Protein AF-A0A284VS53-F1 (afdb_monomer_lite)

Secondary structure (DSSP, 8-state):
--TTPPPBTTTBTS---STT--SSS--HHHHHHHHIIIIIHHHHHHHHHTT-THHHHTSSHHHHHHHHHHHHHHHHHHHHHHHHHHHHHHT-------HHHHHHHHHHHHHHHHHHHHTT-

Radius of gyration: 27.66 Å; chains: 1; bounding box: 39×62×76 Å

Structure (mmCIF, N/CA/C/O backbone):
data_AF-A0A284VS53-F1
#
_entry.id   AF-A0A284VS53-F1
#
loop_
_atom_site.group_PDB
_atom_site.id
_atom_site.type_symbol
_atom_site.label_atom_id
_atom_site.label_alt_id
_atom_site.label_comp_id
_atom_site.label_asym_id
_atom_site.label_entity_id
_atom_site.label_seq_id
_atom_site.pdbx_PDB_ins_code
_atom_site.Cartn_x
_atom_site.Cartn_y
_atom_site.Cartn_z
_atom_site.occupancy
_atom_site.B_iso_or_equiv
_atom_site.auth_seq_id
_atom_site.auth_comp_id
_atom_site.auth_asym_id
_atom_site.auth_atom_id
_atom_site.pdbx_PDB_model_num
ATOM 1 N N . MET A 1 1 ? -8.248 -9.122 5.581 1.00 61.41 1 MET A N 1
ATOM 2 C CA . MET A 1 1 ? -8.615 -10.070 4.504 1.00 61.41 1 MET A CA 1
ATOM 3 C C . MET A 1 1 ? -10.123 -10.042 4.381 1.00 61.41 1 MET A C 1
ATOM 5 O O . MET A 1 1 ? -10.751 -9.894 5.420 1.00 61.41 1 MET A O 1
ATOM 9 N N . PRO A 1 2 ? -10.708 -10.146 3.181 1.00 68.25 2 PRO A N 1
ATOM 10 C CA . PRO A 1 2 ? -12.150 -10.332 3.063 1.00 68.25 2 PRO A CA 1
ATOM 11 C C . PRO A 1 2 ? -12.545 -11.592 3.838 1.00 68.25 2 PRO A C 1
ATOM 13 O O . PRO A 1 2 ? -11.971 -12.653 3.597 1.00 68.25 2 PRO A O 1
ATOM 16 N N . GLU A 1 3 ? -13.464 -11.466 4.792 1.00 71.69 3 GLU A N 1
ATOM 17 C CA . GLU A 1 3 ? -13.811 -12.550 5.725 1.00 71.69 3 GLU A CA 1
ATOM 18 C C . GLU A 1 3 ? -14.429 -13.760 5.011 1.00 71.69 3 GLU A C 1
ATOM 20 O O . GLU A 1 3 ? -14.190 -14.897 5.401 1.00 71.69 3 GLU A O 1
ATOM 25 N N . ASN A 1 4 ? -15.136 -13.523 3.903 1.00 77.44 4 ASN A N 1
ATOM 26 C CA . ASN A 1 4 ? -15.792 -14.550 3.097 1.00 77.44 4 ASN A CA 1
ATOM 27 C C . ASN A 1 4 ? -15.199 -14.603 1.682 1.00 77.44 4 ASN A C 1
ATOM 29 O O . ASN A 1 4 ? -15.850 -14.239 0.698 1.00 77.44 4 ASN A O 1
ATOM 33 N N . ARG A 1 5 ? -13.931 -15.020 1.564 1.00 80.50 5 ARG A N 1
ATOM 34 C CA . ARG A 1 5 ? -13.283 -15.219 0.259 1.00 80.50 5 ARG A CA 1
ATOM 35 C C . ARG A 1 5 ? -13.562 -16.621 -0.315 1.00 80.50 5 ARG A C 1
ATOM 37 O O . ARG A 1 5 ? -13.200 -17.593 0.341 1.00 80.50 5 ARG A O 1
ATOM 44 N N . PRO A 1 6 ? -14.113 -16.756 -1.547 1.00 85.25 6 PRO A N 1
ATOM 45 C CA . PRO A 1 6 ? -14.183 -18.041 -2.237 1.00 85.25 6 PRO A CA 1
ATOM 46 C C . PRO A 1 6 ? -12.782 -18.614 -2.482 1.00 85.25 6 PRO A C 1
ATOM 48 O O . PRO A 1 6 ? -11.855 -17.843 -2.753 1.00 85.25 6 PRO A O 1
ATOM 51 N N . PRO A 1 7 ? -12.613 -19.945 -2.444 1.00 86.94 7 PRO A N 1
ATOM 52 C CA . PRO A 1 7 ? -11.324 -20.570 -2.705 1.00 86.94 7 PRO A CA 1
ATOM 53 C C . PRO A 1 7 ? -10.811 -20.199 -4.099 1.00 86.94 7 PRO A C 1
ATOM 55 O O . PRO A 1 7 ? -11.556 -20.201 -5.080 1.00 86.94 7 PRO A O 1
ATOM 58 N N . ASN A 1 8 ? -9.516 -19.908 -4.192 1.00 86.75 8 ASN A N 1
ATOM 59 C CA . ASN A 1 8 ? -8.851 -19.743 -5.475 1.00 86.75 8 ASN A CA 1
ATOM 60 C C . ASN A 1 8 ? -8.897 -21.077 -6.251 1.00 86.75 8 ASN A C 1
ATOM 62 O O . ASN A 1 8 ? -8.653 -22.125 -5.649 1.00 86.75 8 ASN A O 1
ATOM 66 N N . PRO A 1 9 ? -9.151 -21.071 -7.571 1.00 87.31 9 PRO A N 1
ATOM 67 C CA . PRO A 1 9 ? -9.276 -22.304 -8.354 1.00 87.31 9 PRO A CA 1
ATOM 68 C C . PRO A 1 9 ? -7.987 -23.141 -8.412 1.00 87.31 9 PRO A C 1
ATOM 70 O O . PRO A 1 9 ? -8.055 -24.340 -8.659 1.00 87.31 9 PRO A O 1
ATOM 73 N N . VAL A 1 10 ? -6.821 -22.529 -8.180 1.00 87.62 10 VAL A N 1
ATOM 74 C CA . VAL A 1 10 ? -5.506 -23.186 -8.230 1.00 87.62 10 VAL A CA 1
ATOM 75 C C . VAL A 1 10 ? -4.935 -23.403 -6.829 1.00 87.62 10 VAL A C 1
ATOM 77 O O . VAL A 1 10 ? -4.441 -24.484 -6.518 1.00 87.62 10 VAL A O 1
ATOM 80 N N . THR A 1 11 ? -4.988 -22.388 -5.963 1.00 86.56 11 THR A N 1
ATOM 81 C CA . THR A 1 11 ? -4.360 -22.434 -4.629 1.00 86.56 11 THR A CA 1
ATOM 82 C C . THR A 1 11 ? -5.333 -22.759 -3.494 1.00 86.56 11 THR A C 1
ATOM 84 O O . THR A 1 11 ? -4.903 -22.906 -2.345 1.00 86.56 11 THR A O 1
ATOM 87 N N . GLY A 1 12 ? -6.631 -22.889 -3.779 1.00 86.56 12 GLY A N 1
ATOM 88 C CA . GLY A 1 12 ? -7.672 -23.109 -2.777 1.00 86.56 12 GLY A CA 1
ATOM 89 C C . GLY A 1 12 ? -7.728 -21.969 -1.757 1.00 86.56 12 GLY A C 1
ATOM 90 O O . GLY A 1 12 ? -7.732 -20.795 -2.120 1.00 86.56 12 GLY A O 1
ATOM 91 N N . ASN A 1 13 ? -7.722 -22.316 -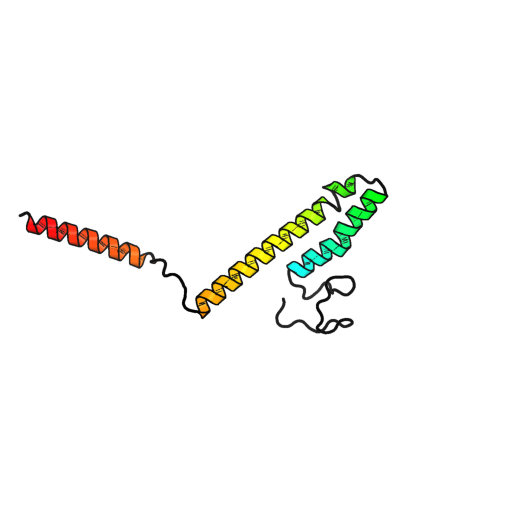0.468 1.00 84.94 13 ASN A N 1
ATOM 92 C CA . ASN A 1 13 ? -7.746 -21.350 0.641 1.00 84.94 13 ASN A CA 1
ATOM 93 C C . ASN A 1 13 ? -6.363 -20.765 0.986 1.00 84.94 13 ASN A C 1
ATOM 95 O O . ASN A 1 13 ? -6.246 -19.969 1.918 1.00 84.94 13 ASN A O 1
ATOM 99 N N . LYS A 1 14 ? -5.296 -21.162 0.279 1.00 83.69 14 LYS A N 1
ATOM 100 C CA . LYS A 1 14 ? -3.961 -20.594 0.500 1.00 83.69 14 LYS A CA 1
ATOM 101 C C . LYS A 1 14 ? -3.898 -19.183 -0.064 1.00 83.69 14 LYS A C 1
ATOM 103 O O . LYS A 1 14 ? -4.403 -18.936 -1.157 1.00 83.69 14 LYS A O 1
ATOM 108 N N . LEU A 1 15 ? -3.211 -18.300 0.657 1.00 80.94 15 LEU A N 1
ATOM 109 C CA . LEU A 1 15 ? -2.978 -16.917 0.262 1.00 80.94 15 LEU A CA 1
ATOM 110 C C . LEU A 1 15 ? -2.129 -16.842 -1.027 1.00 80.94 15 LEU A C 1
ATOM 112 O O . LEU A 1 15 ? -0.946 -17.189 -0.981 1.00 80.94 15 LEU A O 1
ATOM 116 N N . PRO A 1 16 ? -2.685 -16.389 -2.167 1.00 83.31 16 PRO A N 1
ATOM 117 C CA . PRO A 1 16 ? -1.927 -16.230 -3.397 1.00 83.31 16 PRO A CA 1
ATOM 118 C C . PRO A 1 16 ? -1.407 -14.790 -3.484 1.00 83.31 16 PRO A C 1
ATOM 120 O O . PRO A 1 16 ? -2.182 -13.879 -3.741 1.00 83.31 16 PRO A O 1
ATOM 123 N N . LEU A 1 17 ? -0.105 -14.578 -3.267 1.00 80.31 17 LEU A N 1
ATOM 124 C CA . LEU A 1 17 ? 0.513 -13.239 -3.325 1.00 80.31 17 LEU A CA 1
ATOM 125 C C . LEU A 1 17 ? 1.144 -12.900 -4.686 1.00 80.31 17 LEU A C 1
ATOM 127 O O . LEU A 1 17 ? 1.679 -11.814 -4.869 1.00 80.31 17 LEU A O 1
ATOM 131 N N . THR A 1 18 ? 1.165 -13.842 -5.629 1.00 79.19 18 THR A N 1
ATOM 132 C CA . THR A 1 18 ? 1.918 -13.695 -6.885 1.00 79.19 18 THR A CA 1
ATOM 133 C C . THR A 1 18 ? 1.093 -14.149 -8.092 1.00 79.19 18 THR A C 1
ATOM 135 O O . THR A 1 18 ? -0.054 -13.743 -8.249 1.00 79.19 18 THR A O 1
ATOM 138 N N . GLY A 1 19 ? 1.650 -14.976 -8.981 1.00 76.38 19 GLY A N 1
ATOM 139 C CA . GLY A 1 19 ? 1.105 -15.240 -10.316 1.00 76.38 19 GLY A CA 1
ATOM 140 C C . GLY A 1 19 ? -0.280 -15.892 -10.372 1.00 76.38 19 GLY A C 1
ATOM 141 O O . GLY A 1 19 ? -0.872 -15.901 -11.442 1.00 76.38 19 GLY A O 1
ATOM 142 N N . GLN A 1 20 ? -0.793 -16.420 -9.258 1.00 85.25 20 GLN A N 1
ATOM 143 C CA . GLN A 1 20 ? -2.125 -17.036 -9.168 1.00 85.25 20 GLN A CA 1
ATOM 144 C C . GLN A 1 20 ? -3.142 -16.162 -8.414 1.00 85.25 20 GLN A C 1
ATOM 146 O O . GLN A 1 20 ? -4.241 -16.620 -8.106 1.00 85.25 20 GLN A O 1
ATOM 151 N N . GLN A 1 21 ? -2.787 -14.918 -8.074 1.00 85.56 21 GLN A N 1
ATOM 152 C CA . GLN A 1 21 ? -3.717 -13.981 -7.451 1.00 85.56 21 GLN A CA 1
ATOM 153 C C . GLN A 1 21 ? -4.784 -13.543 -8.464 1.00 85.56 21 GLN A C 1
ATOM 155 O O . GLN A 1 21 ? -4.476 -13.195 -9.602 1.00 85.56 21 GLN A O 1
ATOM 160 N N . THR A 1 22 ? -6.048 -13.551 -8.047 1.00 81.94 22 THR A N 1
ATOM 161 C CA . THR A 1 22 ? -7.165 -13.030 -8.843 1.00 81.94 22 THR A CA 1
ATOM 162 C C . THR A 1 22 ? -7.273 -11.513 -8.689 1.00 81.94 22 THR A C 1
ATOM 164 O O . THR A 1 22 ? -7.007 -10.984 -7.614 1.00 81.94 22 THR A O 1
ATOM 167 N N . TYR A 1 23 ? -7.752 -10.811 -9.719 1.00 81.56 23 TYR A N 1
ATOM 168 C CA . TYR A 1 23 ? -8.031 -9.364 -9.658 1.00 81.56 23 TYR A CA 1
ATOM 169 C C . TYR A 1 23 ? -9.273 -8.997 -8.824 1.00 81.56 23 TYR A C 1
ATOM 171 O O . TYR A 1 23 ? -9.602 -7.827 -8.661 1.00 81.56 23 TYR A O 1
ATOM 179 N N . SER A 1 24 ? -9.990 -9.996 -8.312 1.00 82.69 24 SER A N 1
ATOM 180 C CA . SER A 1 24 ? -11.192 -9.840 -7.499 1.00 82.69 24 SER A CA 1
ATOM 181 C C . SER A 1 24 ? -10.963 -10.329 -6.075 1.00 82.69 24 SER A C 1
ATOM 183 O O . SER A 1 24 ? -10.204 -11.273 -5.848 1.00 82.69 24 SER A O 1
ATOM 185 N N . ASN A 1 25 ? -11.718 -9.753 -5.138 1.00 81.25 25 ASN A N 1
ATOM 186 C CA . ASN A 1 25 ? -11.778 -10.187 -3.745 1.00 81.25 25 ASN A CA 1
ATOM 187 C C . ASN A 1 25 ? -10.419 -10.182 -3.024 1.00 81.25 25 ASN A C 1
ATOM 189 O O . ASN A 1 25 ? -10.087 -11.078 -2.245 1.00 81.25 25 ASN A O 1
ATOM 193 N N . THR A 1 26 ? -9.618 -9.161 -3.304 1.00 85.94 26 THR A N 1
ATOM 194 C CA . THR A 1 26 ? -8.332 -8.883 -2.665 1.00 85.94 26 THR A CA 1
ATOM 195 C C . THR A 1 26 ? -8.513 -7.799 -1.611 1.00 85.94 26 THR A C 1
ATOM 197 O O . THR A 1 26 ? -9.220 -6.817 -1.832 1.00 85.94 26 THR A O 1
ATOM 200 N N . SER A 1 27 ? -7.856 -7.936 -0.465 1.00 90.44 27 SER A N 1
ATOM 201 C CA . SER A 1 27 ? -7.652 -6.806 0.438 1.00 90.44 27 SER A CA 1
ATOM 202 C C . SER A 1 27 ? -6.791 -5.735 -0.235 1.00 90.44 27 SER A C 1
ATOM 204 O O . SER A 1 27 ? -6.066 -6.011 -1.193 1.00 90.44 27 SER A O 1
ATOM 206 N N . ARG A 1 28 ? -6.833 -4.512 0.301 1.00 92.12 28 ARG A N 1
ATOM 207 C CA . ARG A 1 28 ? -6.016 -3.393 -0.189 1.00 92.12 28 ARG A CA 1
ATOM 208 C C . ARG A 1 28 ? -4.526 -3.751 -0.241 1.00 92.12 28 ARG A C 1
ATOM 210 O O . ARG A 1 28 ? -3.886 -3.501 -1.252 1.00 92.12 28 ARG A O 1
ATOM 217 N N . ILE A 1 29 ? -3.997 -4.374 0.817 1.00 94.19 29 ILE A N 1
ATOM 218 C CA . ILE A 1 29 ? -2.582 -4.773 0.892 1.00 94.19 29 ILE A CA 1
ATOM 219 C C . ILE A 1 29 ? -2.225 -5.774 -0.210 1.00 94.19 29 ILE A C 1
ATOM 221 O O . ILE A 1 29 ? -1.189 -5.624 -0.847 1.00 94.19 29 ILE A O 1
ATOM 225 N N . GLU A 1 30 ? -3.069 -6.777 -0.462 1.00 92.31 30 GLU A N 1
ATOM 226 C CA . GLU A 1 30 ? -2.816 -7.761 -1.525 1.00 92.31 30 GLU A CA 1
ATOM 227 C C . GLU A 1 30 ? -2.880 -7.138 -2.919 1.00 92.31 30 GLU A C 1
ATOM 229 O O . GLU A 1 30 ? -2.084 -7.498 -3.782 1.00 92.31 30 GLU A O 1
ATOM 234 N N . ALA A 1 31 ? -3.813 -6.213 -3.155 1.00 91.69 31 ALA A N 1
ATOM 235 C CA . ALA A 1 31 ? -3.909 -5.509 -4.430 1.00 91.69 31 ALA A CA 1
ATOM 236 C C . ALA A 1 31 ? -2.657 -4.654 -4.686 1.00 91.69 31 ALA A C 1
ATOM 238 O O . ALA A 1 31 ? -2.038 -4.768 -5.740 1.00 91.69 31 ALA A O 1
ATOM 239 N N . GLU A 1 32 ? -2.229 -3.862 -3.698 1.00 94.88 32 GLU A N 1
ATOM 240 C CA . GLU A 1 32 ? -1.020 -3.035 -3.815 1.00 94.88 32 GLU A CA 1
ATOM 241 C C . GLU A 1 32 ? 0.249 -3.894 -3.935 1.00 94.88 32 GLU A C 1
ATOM 243 O O . GLU A 1 32 ? 1.143 -3.563 -4.713 1.00 94.88 32 GLU A O 1
ATOM 248 N N . PHE A 1 33 ? 0.331 -5.028 -3.228 1.00 94.56 33 PHE A N 1
ATOM 249 C CA . PHE A 1 33 ? 1.458 -5.954 -3.366 1.00 94.56 33 PHE A CA 1
ATOM 250 C C . PHE A 1 33 ? 1.506 -6.604 -4.751 1.00 94.56 33 PHE A C 1
ATOM 252 O O . PHE A 1 33 ? 2.585 -6.741 -5.325 1.00 94.56 33 PHE A O 1
ATOM 259 N N . PHE A 1 34 ? 0.354 -6.983 -5.306 1.00 92.94 34 PHE A N 1
ATOM 260 C CA . PHE A 1 34 ? 0.285 -7.528 -6.657 1.00 92.94 34 PHE A CA 1
ATOM 261 C C . PHE A 1 34 ? 0.770 -6.513 -7.688 1.00 92.94 34 PHE A C 1
ATOM 263 O O . PHE A 1 34 ? 1.598 -6.855 -8.530 1.00 92.94 34 PHE A O 1
ATOM 270 N N . GLU A 1 35 ? 0.327 -5.260 -7.585 1.00 93.19 35 GLU A N 1
ATOM 271 C CA . GLU A 1 35 ? 0.785 -4.179 -8.460 1.00 93.19 35 GLU A CA 1
ATOM 272 C C . GLU A 1 35 ? 2.302 -3.939 -8.340 1.00 93.19 35 GLU A C 1
ATOM 274 O O . GLU A 1 35 ? 3.003 -3.774 -9.347 1.00 93.19 35 GLU A O 1
ATOM 279 N N . LEU A 1 36 ? 2.824 -4.008 -7.112 1.00 95.44 36 LEU A N 1
ATOM 280 C CA . LEU A 1 36 ? 4.252 -3.907 -6.808 1.00 95.44 36 LEU A CA 1
ATOM 281 C C . LEU A 1 36 ? 5.064 -5.018 -7.448 1.00 95.44 36 LEU A C 1
ATOM 283 O O . LEU A 1 36 ? 6.026 -4.748 -8.170 1.00 95.44 36 LEU A O 1
ATOM 287 N N . TYR A 1 37 ? 4.680 -6.265 -7.211 1.00 93.44 37 TYR A N 1
ATOM 288 C CA . TYR A 1 37 ? 5.408 -7.428 -7.698 1.00 93.44 37 TYR A CA 1
ATOM 289 C C . TYR A 1 37 ? 5.270 -7.610 -9.215 1.00 93.44 37 TYR A C 1
ATOM 291 O O . TYR A 1 37 ? 6.258 -7.878 -9.903 1.00 93.44 37 TYR A O 1
ATOM 299 N N . LYS A 1 38 ? 4.050 -7.495 -9.748 1.00 92.81 38 LYS A N 1
ATOM 300 C CA . LYS A 1 38 ? 3.744 -7.868 -11.133 1.00 92.81 38 LYS A CA 1
ATOM 301 C C . LYS A 1 38 ? 4.143 -6.794 -12.137 1.00 92.81 38 LYS A C 1
ATOM 303 O O . LYS A 1 38 ? 4.580 -7.155 -13.230 1.00 92.81 38 LYS A O 1
ATOM 308 N N . TYR A 1 39 ? 4.006 -5.516 -11.780 1.00 93.56 39 TYR A N 1
ATOM 309 C CA . TYR A 1 39 ? 4.226 -4.411 -12.714 1.00 93.56 39 TYR A CA 1
ATOM 310 C C . TYR A 1 39 ? 5.406 -3.542 -12.303 1.00 93.56 39 TYR A C 1
ATOM 312 O O . TYR A 1 39 ? 6.390 -3.501 -13.039 1.00 93.56 39 TYR A O 1
ATOM 320 N N . ALA A 1 40 ? 5.363 -2.883 -11.141 1.00 96.69 40 ALA A N 1
ATOM 321 C CA . ALA A 1 40 ? 6.389 -1.899 -10.781 1.00 96.69 40 ALA A CA 1
ATOM 322 C C . ALA A 1 40 ? 7.792 -2.525 -10.709 1.00 96.69 40 ALA A C 1
ATOM 324 O O . ALA A 1 40 ? 8.737 -2.000 -11.296 1.00 96.69 40 ALA A O 1
ATOM 325 N N . LEU A 1 41 ? 7.926 -3.697 -10.084 1.00 96.06 41 LEU A N 1
ATOM 326 C CA . LEU A 1 41 ? 9.193 -4.428 -10.035 1.00 96.06 41 LEU A CA 1
ATOM 327 C C . LEU A 1 41 ? 9.695 -4.822 -11.431 1.00 96.06 41 LEU A C 1
ATOM 329 O O . LEU A 1 41 ? 10.875 -4.646 -11.736 1.00 96.06 41 LEU A O 1
ATOM 333 N N . VAL A 1 42 ? 8.811 -5.331 -12.295 1.00 95.88 42 VAL A N 1
ATOM 334 C CA . VAL A 1 42 ? 9.181 -5.753 -13.654 1.00 95.88 42 VAL A CA 1
ATOM 335 C C . VAL A 1 42 ? 9.599 -4.555 -14.505 1.00 95.88 42 VAL A C 1
ATOM 337 O O . VAL A 1 42 ? 10.598 -4.646 -15.218 1.00 95.88 42 VAL A O 1
ATOM 340 N N . HIS A 1 43 ? 8.885 -3.431 -14.410 1.00 96.69 43 HIS A N 1
ATOM 341 C CA . HIS A 1 43 ? 9.231 -2.184 -15.090 1.00 96.69 43 HIS A CA 1
ATOM 342 C C . HIS A 1 43 ? 10.562 -1.615 -14.604 1.00 96.69 43 HIS A C 1
ATOM 344 O O . HIS A 1 43 ? 11.396 -1.262 -15.434 1.00 96.69 43 HIS A O 1
ATOM 350 N N . ALA A 1 44 ? 10.798 -1.597 -13.290 1.00 97.38 44 ALA A N 1
ATOM 351 C CA . ALA A 1 44 ? 12.059 -1.131 -12.727 1.00 97.38 44 ALA A CA 1
ATOM 352 C C . ALA A 1 44 ? 13.235 -1.988 -13.218 1.00 97.38 44 ALA A C 1
ATOM 354 O O . ALA A 1 44 ? 14.221 -1.460 -13.729 1.00 97.38 44 ALA A O 1
ATOM 355 N N . TRP A 1 45 ? 13.115 -3.317 -13.117 1.00 97.50 45 TRP A N 1
ATOM 356 C CA . TRP A 1 45 ? 14.185 -4.232 -13.512 1.00 97.50 4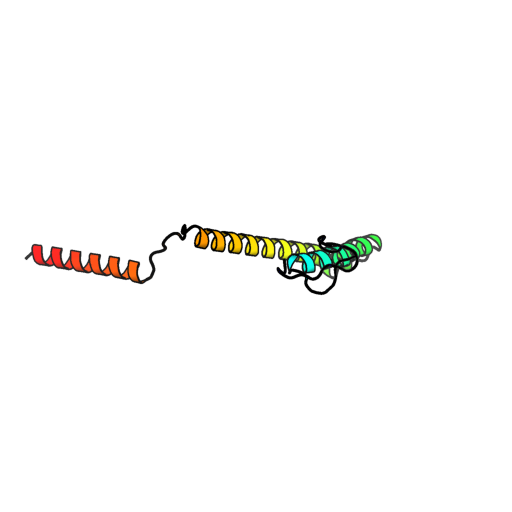5 TRP A CA 1
ATOM 357 C C . TRP A 1 45 ? 14.437 -4.211 -15.022 1.00 97.50 45 TRP A C 1
ATOM 359 O O . TRP A 1 45 ? 15.571 -4.005 -15.456 1.00 97.50 45 TRP A O 1
ATOM 369 N N . LYS A 1 46 ? 13.390 -4.384 -15.842 1.00 97.75 46 LYS A N 1
ATOM 370 C CA . LYS A 1 46 ? 13.546 -4.383 -17.303 1.00 97.75 46 LYS A CA 1
ATOM 371 C C . LYS A 1 46 ? 13.967 -3.018 -17.821 1.00 97.75 46 LYS A C 1
ATOM 373 O O . LYS A 1 46 ? 14.784 -2.969 -18.731 1.00 97.75 46 LYS A O 1
ATOM 378 N N . GLY A 1 47 ? 13.423 -1.933 -17.282 1.00 97.31 47 GLY A N 1
ATOM 379 C CA . GLY A 1 47 ? 13.768 -0.586 -17.716 1.00 97.31 47 GLY A CA 1
ATOM 380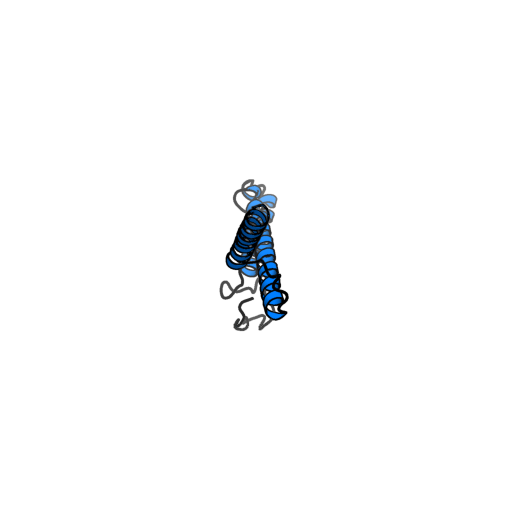 C C . GLY A 1 47 ? 15.236 -0.262 -17.441 1.00 97.31 47 GLY A C 1
ATOM 381 O O . GLY A 1 47 ? 15.933 0.159 -18.361 1.00 97.31 47 GLY A O 1
ATOM 382 N N . ALA A 1 48 ? 15.739 -0.593 -16.245 1.00 97.00 48 ALA A N 1
ATOM 383 C CA . ALA A 1 48 ? 17.162 -0.472 -15.926 1.00 97.00 48 ALA A CA 1
ATOM 384 C C . ALA A 1 48 ? 18.035 -1.326 -16.859 1.00 97.00 48 ALA A C 1
ATOM 386 O O . ALA A 1 48 ? 19.016 -0.833 -17.412 1.00 97.00 48 ALA A O 1
ATOM 387 N N . TYR A 1 49 ? 17.654 -2.590 -17.079 1.00 98.12 49 TYR A N 1
ATOM 388 C CA . TYR A 1 49 ? 18.385 -3.504 -17.961 1.00 98.12 49 TYR A CA 1
ATOM 389 C C . TYR A 1 49 ? 18.475 -2.989 -19.406 1.00 98.12 49 TYR A C 1
ATOM 391 O O . TYR A 1 49 ? 19.512 -3.126 -20.047 1.00 98.12 49 TYR A O 1
ATOM 399 N N . HIS A 1 50 ? 17.411 -2.361 -19.912 1.00 98.12 50 HIS A N 1
ATOM 400 C CA . HIS A 1 50 ? 17.375 -1.782 -21.259 1.00 98.12 50 HIS A CA 1
ATOM 401 C C . HIS A 1 50 ? 17.805 -0.307 -21.296 1.00 98.12 50 HIS A C 1
ATOM 403 O O . HIS A 1 50 ? 17.573 0.358 -22.303 1.00 98.12 50 HIS A O 1
ATOM 409 N N . MET A 1 51 ? 18.417 0.211 -20.223 1.00 97.50 51 MET A N 1
ATOM 410 C CA . MET A 1 51 ? 18.910 1.595 -20.124 1.00 97.50 51 MET A CA 1
ATOM 411 C C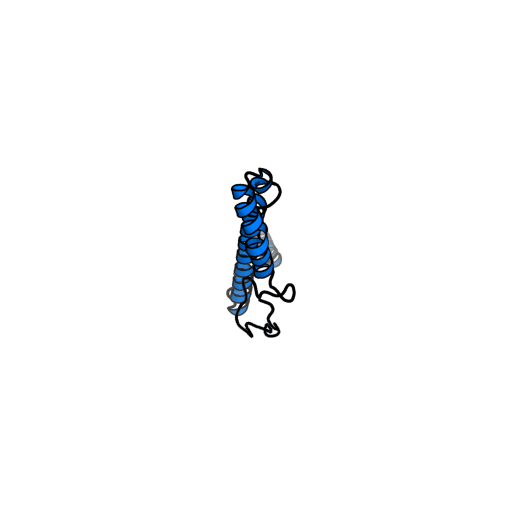 . MET A 1 51 ? 17.840 2.653 -20.433 1.00 97.50 51 MET A C 1
ATOM 413 O O . MET A 1 51 ? 18.148 3.751 -20.893 1.00 97.50 51 MET A O 1
ATOM 417 N N . ASN A 1 52 ? 16.572 2.331 -20.192 1.00 97.00 52 ASN A N 1
ATOM 418 C CA . ASN A 1 52 ? 15.474 3.255 -20.410 1.00 97.00 52 ASN A CA 1
ATOM 419 C C . ASN A 1 52 ? 15.277 4.093 -19.141 1.00 97.00 52 ASN A C 1
ATOM 421 O O . ASN A 1 52 ? 14.800 3.523 -18.163 1.00 97.00 52 ASN A O 1
ATOM 425 N N . PRO A 1 53 ? 15.584 5.405 -19.138 1.00 96.44 53 PRO A N 1
ATOM 426 C CA . PRO A 1 53 ? 15.571 6.244 -17.936 1.00 96.44 53 PRO A CA 1
ATOM 427 C C . PRO A 1 53 ? 14.189 6.389 -17.287 1.00 96.44 53 PRO A C 1
ATOM 429 O O . PRO A 1 53 ? 14.101 6.641 -16.082 1.00 96.44 53 PRO A O 1
ATOM 432 N N . ASP A 1 54 ? 13.111 6.168 -18.037 1.00 96.38 54 ASP A N 1
ATOM 433 C CA . ASP A 1 54 ? 11.742 6.244 -17.527 1.00 96.38 54 ASP A CA 1
ATOM 434 C C . ASP A 1 54 ? 11.478 5.240 -16.391 1.00 96.38 54 ASP A C 1
ATOM 436 O O . ASP A 1 54 ? 10.575 5.456 -15.574 1.00 96.38 54 ASP A O 1
ATOM 440 N N . TYR A 1 55 ? 12.297 4.178 -16.297 1.00 96.88 55 TYR A N 1
ATOM 441 C CA . TYR A 1 55 ? 12.208 3.149 -15.257 1.00 96.88 55 TYR A CA 1
ATOM 442 C C . TYR A 1 55 ? 12.258 3.714 -13.828 1.00 96.88 55 TYR A C 1
ATOM 444 O O . TYR A 1 55 ? 11.829 3.071 -12.864 1.00 96.88 55 TYR A O 1
ATOM 452 N N . ALA A 1 56 ? 12.868 4.893 -13.678 1.00 96.06 56 ALA A N 1
ATOM 453 C CA . ALA A 1 56 ? 13.097 5.519 -12.392 1.00 96.06 56 ALA A CA 1
ATOM 454 C C . ALA A 1 56 ? 11.838 6.238 -11.889 1.00 96.06 56 ALA A C 1
ATOM 456 O O . ALA A 1 56 ? 11.323 5.911 -10.820 1.00 96.06 56 ALA A O 1
ATOM 457 N N . HIS A 1 57 ? 11.339 7.225 -12.639 1.00 95.75 57 HIS A N 1
ATOM 458 C CA . HIS A 1 57 ? 10.289 8.123 -12.144 1.00 95.75 57 HIS A CA 1
ATOM 459 C C . HIS A 1 57 ? 8.922 7.917 -12.802 1.00 95.75 57 HIS A C 1
ATOM 461 O O . HIS A 1 57 ? 7.900 8.172 -12.170 1.00 95.75 57 HIS A O 1
ATOM 467 N N . TRP A 1 58 ? 8.884 7.457 -14.054 1.00 90.75 58 TRP A N 1
ATOM 468 C CA . TRP A 1 58 ? 7.638 7.342 -14.814 1.00 90.75 58 TRP A CA 1
ATOM 469 C C . TRP A 1 58 ? 6.960 5.998 -14.624 1.00 90.75 58 TRP A C 1
ATOM 471 O O . TRP A 1 58 ? 5.752 5.963 -14.405 1.00 90.75 58 TRP A O 1
ATOM 481 N N . TYR A 1 59 ? 7.713 4.905 -14.673 1.00 88.44 59 TYR A N 1
ATOM 482 C CA . TYR A 1 59 ? 7.207 3.563 -14.401 1.00 88.44 59 TYR A CA 1
ATOM 483 C C . TYR A 1 59 ? 8.304 2.709 -13.785 1.00 88.44 59 TYR A C 1
ATOM 485 O O . TYR A 1 59 ? 9.347 2.520 -14.380 1.00 88.44 59 TYR A O 1
ATOM 493 N N . GLY A 1 60 ? 8.074 2.130 -12.614 1.00 96.06 60 GLY A N 1
ATOM 494 C CA . GLY A 1 60 ? 9.027 1.227 -11.983 1.00 96.06 60 GLY A CA 1
ATOM 495 C C . GLY A 1 60 ? 9.399 1.671 -10.582 1.00 96.06 60 GLY A C 1
ATOM 496 O O . GLY A 1 60 ? 8.647 1.415 -9.645 1.00 96.06 60 GLY A O 1
ATOM 497 N N . TRP A 1 61 ? 10.565 2.296 -10.415 1.00 96.94 61 TRP A N 1
ATOM 498 C CA . TRP A 1 61 ? 11.145 2.562 -9.096 1.00 96.94 61 TRP A CA 1
ATOM 499 C C . TRP A 1 61 ? 10.270 3.476 -8.232 1.00 96.94 61 TRP A C 1
ATOM 501 O O . TRP A 1 61 ? 9.993 3.147 -7.077 1.00 96.94 61 TRP A O 1
ATOM 511 N N . ALA A 1 62 ? 9.785 4.594 -8.772 1.00 97.44 62 ALA A N 1
ATOM 512 C CA . ALA A 1 62 ? 8.891 5.487 -8.041 1.00 97.44 62 ALA A CA 1
ATOM 513 C C . ALA A 1 62 ? 7.590 4.780 -7.624 1.00 97.44 62 ALA A C 1
ATOM 515 O O . ALA A 1 62 ? 7.182 4.881 -6.467 1.00 97.44 62 ALA A O 1
ATOM 516 N N . GLN A 1 63 ? 6.974 4.004 -8.522 1.00 97.44 63 GLN A N 1
ATOM 517 C CA . GLN A 1 63 ? 5.759 3.237 -8.230 1.00 97.44 63 GLN A CA 1
ATOM 518 C C . GLN A 1 63 ? 5.996 2.164 -7.170 1.00 97.44 63 GLN A C 1
ATOM 520 O O . GLN A 1 63 ? 5.165 2.017 -6.280 1.00 97.44 63 GLN A O 1
ATOM 525 N N . LEU A 1 64 ? 7.135 1.469 -7.223 1.00 97.25 64 LEU A N 1
ATOM 526 C CA . LEU A 1 64 ? 7.510 0.446 -6.247 1.00 97.25 64 LEU A CA 1
ATOM 527 C C . LEU A 1 64 ? 7.579 1.049 -4.840 1.00 97.25 64 LEU A C 1
ATOM 529 O O . LEU A 1 64 ? 6.989 0.515 -3.901 1.00 97.25 64 LEU A O 1
ATOM 533 N N . ASN A 1 65 ? 8.244 2.199 -4.702 1.00 97.56 65 ASN A N 1
ATOM 534 C CA . ASN A 1 65 ? 8.317 2.916 -3.430 1.00 97.56 65 ASN A CA 1
ATOM 535 C C . ASN A 1 65 ? 6.940 3.428 -2.982 1.00 97.56 65 ASN A C 1
ATOM 537 O O . ASN A 1 65 ? 6.583 3.289 -1.814 1.00 97.56 65 ASN A O 1
ATOM 541 N N . LEU A 1 66 ? 6.137 3.965 -3.903 1.00 98.00 66 LEU A N 1
ATOM 542 C CA . LEU A 1 66 ? 4.789 4.437 -3.593 1.00 98.00 66 LEU A CA 1
ATOM 543 C C . LEU A 1 66 ? 3.885 3.302 -3.088 1.00 98.00 66 LEU A C 1
ATOM 545 O O . LEU A 1 66 ? 3.200 3.464 -2.081 1.00 98.00 66 LEU A O 1
ATOM 549 N N . GLN A 1 67 ? 3.886 2.148 -3.754 1.00 97.88 67 GLN A N 1
ATOM 550 C CA . GLN A 1 67 ? 3.107 0.977 -3.340 1.00 97.88 67 GLN A CA 1
ATOM 551 C C . GLN A 1 67 ? 3.578 0.443 -1.985 1.00 97.88 67 GLN A C 1
ATOM 553 O O . GLN A 1 67 ? 2.748 0.095 -1.146 1.00 97.88 67 GLN A O 1
ATOM 558 N N . LEU A 1 68 ? 4.890 0.447 -1.720 1.00 98.00 68 LEU A N 1
ATOM 559 C CA . LEU A 1 68 ? 5.426 0.087 -0.408 1.00 98.00 68 LEU A CA 1
ATOM 560 C C . LEU A 1 68 ? 4.887 1.007 0.698 1.00 98.00 68 LEU A C 1
ATOM 562 O O . LEU A 1 68 ? 4.454 0.518 1.742 1.00 98.00 68 LEU A O 1
ATOM 566 N N . GLU A 1 69 ? 4.873 2.321 0.477 1.00 98.56 69 GLU A N 1
ATOM 567 C CA . GLU A 1 69 ? 4.337 3.270 1.459 1.00 98.56 69 GLU A CA 1
ATOM 568 C C . GLU A 1 69 ? 2.830 3.105 1.667 1.00 98.56 69 GLU A C 1
ATOM 570 O O . GLU A 1 69 ? 2.359 3.112 2.805 1.00 98.56 69 GLU A O 1
ATOM 575 N N . LYS A 1 70 ? 2.067 2.837 0.604 1.00 98.31 70 LYS A N 1
ATOM 576 C CA . LYS A 1 70 ? 0.642 2.504 0.737 1.00 98.31 70 LYS A CA 1
ATOM 577 C C . LYS A 1 70 ? 0.417 1.242 1.571 1.00 98.31 70 LYS A C 1
ATOM 579 O O . LYS A 1 70 ? -0.454 1.239 2.439 1.00 98.31 70 LYS A O 1
ATOM 584 N N . ILE A 1 71 ? 1.211 0.190 1.354 1.00 97.94 71 ILE A N 1
ATOM 585 C CA . ILE A 1 71 ? 1.140 -1.052 2.141 1.00 97.94 71 ILE A CA 1
ATOM 586 C C . ILE A 1 71 ? 1.442 -0.768 3.616 1.00 97.94 71 ILE A C 1
ATOM 588 O O . ILE A 1 71 ? 0.704 -1.224 4.494 1.00 97.94 71 ILE A O 1
ATOM 592 N N . LYS A 1 72 ? 2.496 0.004 3.909 1.00 98.56 72 LYS A N 1
ATOM 593 C CA . LYS A 1 72 ? 2.841 0.398 5.284 1.00 98.56 72 LYS A CA 1
ATOM 594 C C . LYS A 1 72 ? 1.717 1.199 5.940 1.00 98.56 72 LYS A C 1
ATOM 596 O O . LYS A 1 72 ? 1.360 0.900 7.080 1.00 98.56 72 LYS A O 1
ATOM 601 N N . GLY A 1 73 ? 1.149 2.170 5.227 1.00 98.56 73 GLY A N 1
ATOM 602 C CA . GLY A 1 73 ? 0.051 3.010 5.707 1.00 98.56 73 GLY A CA 1
ATOM 603 C C . GLY A 1 73 ? -1.221 2.217 6.010 1.00 98.56 73 GLY A C 1
ATOM 604 O O . GLY A 1 73 ? -1.826 2.389 7.072 1.00 98.56 73 GLY A O 1
ATOM 605 N N . GLU A 1 74 ? -1.593 1.289 5.130 1.00 97.81 74 GLU A N 1
ATOM 606 C CA . GLU A 1 74 ? -2.738 0.399 5.342 1.00 97.81 74 GLU A CA 1
ATOM 607 C C . GLU A 1 74 ? -2.497 -0.539 6.534 1.00 97.81 74 GLU A C 1
ATOM 609 O O . GLU A 1 74 ? -3.347 -0.658 7.413 1.00 97.81 74 GLU A O 1
ATOM 614 N N . ASN A 1 75 ? -1.310 -1.147 6.638 1.00 98.06 75 ASN A N 1
ATOM 615 C CA . ASN A 1 75 ? -0.953 -1.984 7.787 1.00 98.06 75 ASN A CA 1
ATOM 616 C C . ASN A 1 75 ? -0.996 -1.199 9.110 1.00 98.06 75 ASN A C 1
ATOM 618 O O . ASN A 1 75 ? -1.498 -1.716 10.108 1.00 98.06 75 ASN A O 1
ATOM 622 N N . ALA A 1 76 ? -0.503 0.042 9.136 1.00 98.38 76 ALA A N 1
ATOM 623 C CA . ALA A 1 76 ? -0.575 0.892 10.323 1.00 98.38 76 ALA A CA 1
ATOM 624 C C . ALA A 1 76 ? -2.030 1.189 10.720 1.00 98.38 76 ALA A C 1
ATOM 626 O O . ALA A 1 76 ? -2.387 1.064 11.894 1.00 98.38 76 ALA A O 1
ATOM 627 N N . THR A 1 77 ? -2.881 1.509 9.743 1.00 97.69 77 THR A N 1
ATOM 628 C CA . THR A 1 77 ? -4.319 1.737 9.952 1.00 97.69 77 THR A CA 1
ATOM 629 C C . THR A 1 77 ? -5.003 0.494 10.518 1.00 97.69 77 THR A C 1
ATOM 631 O O . THR A 1 77 ? -5.647 0.577 11.562 1.00 97.69 77 THR A O 1
ATOM 634 N N . LEU A 1 78 ? -4.807 -0.672 9.898 1.00 96.69 78 LEU A N 1
ATOM 635 C CA . LEU A 1 78 ? -5.407 -1.935 10.343 1.00 96.69 78 LEU A CA 1
ATOM 636 C C . LEU A 1 78 ? -4.968 -2.320 11.759 1.00 96.69 78 LEU A C 1
ATOM 638 O O . LEU A 1 78 ? -5.787 -2.755 12.564 1.00 96.69 78 LEU A O 1
ATOM 642 N N . ARG A 1 79 ? -3.691 -2.112 12.101 1.00 97.12 79 ARG A N 1
ATOM 643 C CA . ARG A 1 79 ? -3.184 -2.356 13.461 1.00 97.12 79 ARG A CA 1
ATOM 644 C C . ARG A 1 79 ? -3.806 -1.418 14.488 1.00 97.12 79 ARG A C 1
ATOM 646 O O . ARG A 1 79 ? -4.112 -1.858 15.593 1.00 97.12 79 ARG A O 1
ATOM 653 N N . ARG A 1 80 ? -4.011 -0.147 14.133 1.00 97.25 80 ARG A N 1
ATOM 654 C CA . ARG A 1 80 ? -4.691 0.821 15.000 1.00 97.25 80 ARG A CA 1
ATOM 655 C C . ARG A 1 80 ? -6.154 0.442 15.220 1.00 97.25 80 ARG A C 1
ATOM 657 O O . ARG A 1 80 ? -6.604 0.489 16.358 1.00 97.25 80 ARG A O 1
ATOM 664 N N . LEU A 1 81 ? -6.868 0.054 14.164 1.00 96.25 81 LEU A N 1
ATOM 665 C CA . LEU A 1 81 ? -8.260 -0.396 14.262 1.00 96.25 81 LEU A CA 1
ATOM 666 C C . LEU A 1 81 ? -8.379 -1.632 15.155 1.00 96.25 81 LEU A C 1
ATOM 668 O O . LEU A 1 81 ? -9.139 -1.610 16.114 1.00 96.25 81 LEU A O 1
ATOM 672 N N . ALA A 1 82 ? -7.537 -2.643 14.934 1.00 95.31 82 ALA A N 1
ATOM 673 C CA . ALA A 1 82 ? -7.510 -3.836 15.777 1.00 95.31 82 ALA A CA 1
ATOM 674 C C . ALA A 1 82 ? -7.229 -3.508 17.255 1.00 95.31 82 ALA A C 1
ATOM 676 O O . ALA A 1 82 ? -7.832 -4.098 18.147 1.00 95.31 82 ALA A O 1
ATOM 677 N N . ALA A 1 83 ? -6.336 -2.553 17.539 1.00 95.00 83 ALA A N 1
ATOM 678 C CA . ALA A 1 83 ? -6.072 -2.116 18.909 1.00 95.00 83 ALA A CA 1
ATOM 679 C C . ALA A 1 83 ? -7.289 -1.429 19.555 1.00 95.00 83 ALA A C 1
ATOM 681 O O . ALA A 1 83 ? -7.568 -1.682 20.723 1.00 95.00 83 ALA A O 1
ATOM 682 N N . LEU A 1 84 ? -8.019 -0.596 18.806 1.00 94.25 84 LEU A N 1
ATOM 683 C CA . LEU A 1 84 ? -9.243 0.058 19.284 1.00 94.25 84 LEU A CA 1
ATOM 684 C C . LEU A 1 84 ? -10.360 -0.956 19.546 1.00 94.25 84 LEU A C 1
ATOM 686 O O . LEU A 1 84 ? -10.951 -0.932 20.620 1.00 94.25 84 LEU A O 1
ATOM 690 N N . GLU A 1 85 ? -10.594 -1.879 18.613 1.00 93.69 85 GLU A N 1
ATOM 691 C CA . GLU A 1 85 ? -11.577 -2.957 18.775 1.00 93.69 85 GLU A CA 1
ATOM 692 C C . GLU A 1 85 ? -11.253 -3.842 19.982 1.00 93.69 85 GLU A C 1
ATOM 694 O O . GLU A 1 85 ? -12.147 -4.268 20.710 1.00 93.69 85 GLU A O 1
ATOM 699 N N . ASN A 1 86 ? -9.970 -4.126 20.217 1.00 92.75 86 ASN A N 1
ATOM 700 C CA . ASN A 1 86 ? -9.550 -4.891 21.385 1.00 92.75 86 ASN A CA 1
ATOM 701 C C . ASN A 1 86 ? -9.758 -4.105 22.683 1.00 92.75 86 ASN A C 1
ATOM 703 O O . ASN A 1 86 ? -10.253 -4.686 23.640 1.00 92.75 86 ASN A O 1
ATOM 707 N N . ALA A 1 87 ? -9.441 -2.807 22.713 1.00 89.75 87 ALA A N 1
ATOM 708 C CA . ALA A 1 87 ? -9.661 -1.956 23.884 1.00 89.75 87 ALA A CA 1
ATOM 709 C C . ALA A 1 87 ? -11.152 -1.797 24.227 1.00 89.75 87 ALA A C 1
ATOM 711 O O . ALA A 1 87 ? -11.522 -1.765 25.401 1.00 89.75 87 ALA A O 1
ATOM 712 N N . GLU A 1 88 ? -12.015 -1.727 23.211 1.00 89.31 88 GLU A N 1
ATOM 713 C CA . GLU A 1 88 ? -13.468 -1.748 23.387 1.00 89.31 88 GLU A CA 1
ATOM 714 C C . GLU A 1 88 ? -13.923 -3.079 23.999 1.00 89.31 88 GLU A C 1
ATOM 716 O O . GLU A 1 88 ? -14.642 -3.088 24.998 1.00 89.31 88 GLU A O 1
ATOM 721 N N . LYS A 1 89 ? -13.439 -4.209 23.465 1.00 88.06 89 LYS A N 1
ATOM 722 C CA . LYS A 1 89 ? -13.763 -5.555 23.970 1.00 88.06 89 LYS A CA 1
ATOM 723 C C . LYS A 1 89 ? -13.257 -5.808 25.392 1.00 88.06 89 LYS A C 1
ATOM 725 O O . LYS A 1 89 ? -13.918 -6.524 26.138 1.00 88.06 89 LYS A O 1
ATOM 730 N N . THR A 1 90 ? -12.101 -5.264 25.773 1.00 84.38 90 THR A N 1
ATOM 731 C CA . THR A 1 90 ? -11.526 -5.438 27.119 1.00 84.38 90 THR A CA 1
ATOM 732 C C . THR A 1 90 ? -12.086 -4.454 28.147 1.00 84.38 90 THR A C 1
ATOM 734 O O . THR A 1 90 ? -11.811 -4.606 29.335 1.00 84.38 90 THR A O 1
ATOM 737 N N . GLY A 1 91 ? -12.871 -3.455 27.727 1.00 71.31 91 GLY A N 1
ATOM 738 C CA . GLY A 1 91 ? -13.352 -2.392 28.612 1.00 71.31 91 GLY A CA 1
ATOM 739 C C . GLY A 1 91 ? -12.248 -1.435 29.079 1.00 71.31 91 GLY A C 1
ATOM 740 O O . GLY A 1 91 ? -12.490 -0.593 29.940 1.00 71.31 91 GLY A O 1
ATOM 741 N N . GLU A 1 92 ? -11.046 -1.512 28.497 1.00 61.38 92 GLU A N 1
ATOM 742 C CA . GLU A 1 92 ? -9.908 -0.625 28.781 1.00 61.38 92 GLU A CA 1
ATOM 743 C C . GLU A 1 92 ? -10.000 0.714 28.029 1.00 61.38 92 GLU A C 1
ATOM 745 O O . GLU A 1 92 ? -8.997 1.404 27.820 1.00 61.38 92 GLU A O 1
ATOM 750 N N . ALA A 1 93 ? -11.202 1.111 27.602 1.00 59.94 93 ALA A N 1
ATOM 751 C CA . ALA A 1 93 ? -11.439 2.427 27.037 1.00 59.94 93 ALA A CA 1
ATOM 752 C C . ALA A 1 93 ? -11.098 3.480 28.098 1.00 59.94 93 ALA A C 1
ATOM 754 O O . ALA A 1 93 ? -11.869 3.754 29.018 1.00 59.94 93 ALA A O 1
ATOM 755 N N . LYS A 1 94 ? -9.894 4.047 27.989 1.00 58.09 94 LYS A N 1
ATOM 756 C CA . LYS A 1 94 ? -9.402 5.117 28.853 1.00 58.09 94 LYS A CA 1
ATOM 757 C C . LYS A 1 94 ? -10.457 6.219 28.850 1.00 58.09 94 LYS A C 1
ATOM 759 O O . LYS A 1 94 ? -10.653 6.862 27.822 1.00 58.09 94 LYS A O 1
ATOM 764 N N . ALA A 1 95 ? -11.157 6.392 29.972 1.00 60.66 95 ALA A N 1
ATOM 765 C CA . ALA A 1 95 ? -12.235 7.361 30.097 1.00 60.66 95 ALA A CA 1
ATOM 766 C C . ALA A 1 95 ? -11.675 8.773 29.885 1.00 60.66 95 ALA A C 1
ATOM 768 O O . ALA A 1 95 ? -11.174 9.414 30.807 1.00 60.66 95 ALA A O 1
ATOM 769 N N . THR A 1 96 ? -11.713 9.258 28.649 1.00 64.44 96 THR A N 1
ATOM 770 C CA . THR A 1 96 ? -11.593 10.682 28.367 1.00 64.44 96 THR A CA 1
ATOM 771 C C . THR A 1 96 ? -12.853 11.337 28.911 1.00 64.44 96 THR A C 1
ATOM 773 O O . THR A 1 96 ? -13.942 10.969 28.460 1.00 64.44 96 THR A O 1
ATOM 776 N N . PRO A 1 97 ? -12.750 12.267 29.879 1.00 63.31 97 PRO A N 1
ATOM 777 C CA . PRO A 1 97 ? -13.922 12.984 30.344 1.00 63.31 97 PRO A CA 1
ATOM 778 C C . PRO A 1 97 ? -14.531 13.70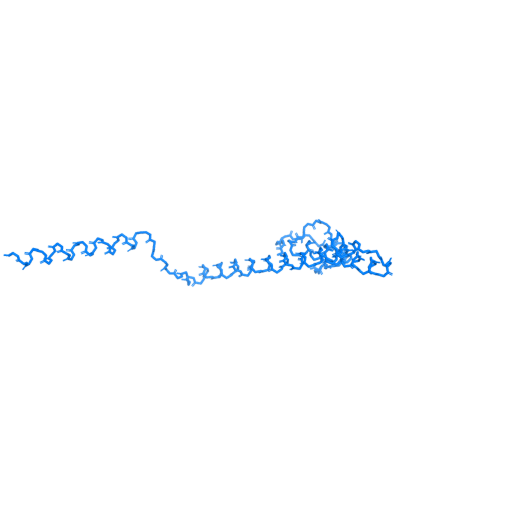4 29.143 1.00 63.31 97 PRO A C 1
ATOM 780 O O . PRO A 1 97 ? -13.886 14.542 28.511 1.00 63.31 97 PRO A O 1
ATOM 783 N N . GLY A 1 98 ? -15.762 13.326 28.799 1.00 70.62 98 GLY A N 1
ATOM 784 C CA . GLY A 1 98 ? -16.549 14.041 27.806 1.00 70.62 98 GLY A CA 1
ATOM 785 C C . GLY A 1 98 ? -16.830 15.471 28.268 1.00 70.62 98 GLY A C 1
ATOM 786 O O . GLY A 1 98 ? -16.512 15.861 29.395 1.00 70.62 98 GLY A O 1
ATOM 787 N N . PHE A 1 99 ? -17.475 16.258 27.410 1.00 69.19 99 PHE A N 1
ATOM 788 C CA . PHE A 1 99 ? -17.825 17.648 27.717 1.00 69.19 99 PHE A CA 1
ATOM 789 C C . PHE A 1 99 ? -18.599 17.789 29.045 1.00 69.19 99 PHE A C 1
ATOM 791 O O . PHE A 1 99 ? -18.389 18.744 29.789 1.00 69.19 99 PHE A O 1
ATOM 798 N N . GLU A 1 100 ? -19.406 16.786 29.400 1.00 71.00 100 GLU A N 1
ATOM 799 C CA . GLU A 1 100 ? -20.115 16.705 30.684 1.00 71.00 100 GLU A CA 1
ATOM 800 C C . GLU A 1 100 ? -19.173 16.680 31.899 1.00 71.00 100 GLU A C 1
ATOM 802 O O . GLU A 1 100 ? -19.426 17.357 32.895 1.00 71.00 100 GLU A O 1
ATOM 807 N N . GLY A 1 101 ? -18.045 15.968 31.808 1.00 73.81 101 GLY A N 1
ATOM 808 C CA . GLY A 1 101 ? -17.043 15.910 32.875 1.00 73.81 101 GLY A CA 1
ATOM 809 C C . GLY A 1 101 ? -16.320 17.244 33.073 1.00 73.81 101 GLY A C 1
ATOM 810 O O . GLY A 1 101 ? -16.034 17.637 34.205 1.00 73.81 101 GLY A O 1
ATOM 811 N N . ILE A 1 102 ? -16.085 17.979 31.982 1.00 78.75 102 ILE A N 1
ATOM 812 C CA . ILE A 1 102 ? -15.498 19.327 32.018 1.00 78.75 102 ILE A CA 1
ATOM 813 C C . ILE A 1 102 ? -16.496 20.325 32.627 1.00 78.75 102 ILE A C 1
ATOM 815 O O . ILE A 1 102 ? -16.127 21.121 33.494 1.00 78.75 102 ILE A O 1
ATOM 819 N N . ALA A 1 103 ? -17.770 20.255 32.229 1.00 79.44 103 ALA A N 1
ATOM 820 C CA . ALA A 1 103 ? -18.829 21.118 32.750 1.00 79.44 103 ALA A CA 1
ATOM 821 C C . ALA A 1 103 ? -19.076 20.903 34.254 1.00 79.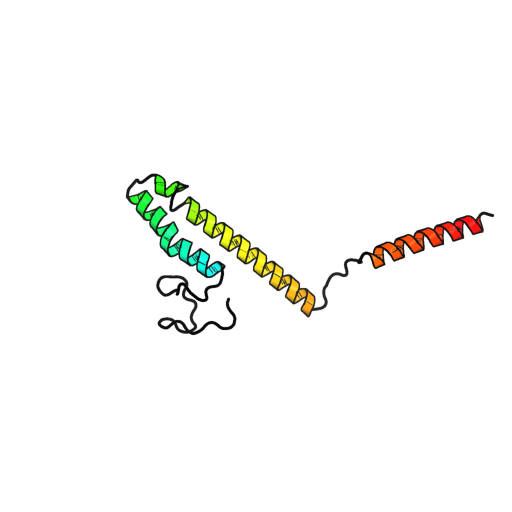44 103 ALA A C 1
ATOM 823 O O . ALA A 1 103 ? -19.221 21.876 34.997 1.00 79.44 103 ALA A O 1
ATOM 824 N N . ALA A 1 104 ? -19.053 19.653 34.727 1.00 78.81 104 ALA A N 1
ATOM 825 C CA . ALA A 1 104 ? -19.195 19.329 36.146 1.00 78.81 104 ALA A CA 1
ATOM 826 C C . ALA A 1 104 ? -18.055 19.917 36.999 1.00 78.81 104 ALA A C 1
ATOM 828 O O . ALA A 1 104 ? -18.302 20.478 38.069 1.00 78.81 104 ALA A O 1
ATOM 829 N N . PHE A 1 105 ? -16.812 19.861 36.506 1.00 79.62 105 PHE A N 1
ATOM 830 C CA . PHE A 1 105 ? -15.661 20.472 37.179 1.00 79.62 105 PHE A CA 1
ATOM 831 C C . PHE A 1 105 ? -15.774 22.000 37.248 1.00 79.62 105 PHE A C 1
ATOM 833 O O . PHE A 1 105 ? -15.534 22.592 38.301 1.00 79.62 105 PHE A O 1
ATOM 840 N N . ALA A 1 106 ? -16.194 22.645 36.156 1.00 83.25 106 ALA A N 1
ATOM 841 C CA . ALA A 1 106 ? -16.418 24.089 36.130 1.00 83.25 106 ALA A CA 1
ATOM 842 C C . ALA A 1 106 ? -17.532 24.515 37.103 1.00 83.25 106 ALA A C 1
ATOM 844 O O . ALA A 1 106 ? -17.367 25.482 37.851 1.00 83.25 106 ALA A O 1
ATOM 845 N N . ALA A 1 107 ? -18.635 23.763 37.157 1.00 82.75 107 ALA A N 1
ATOM 846 C CA . ALA A 1 107 ? -19.741 24.027 38.074 1.00 82.75 107 ALA A CA 1
ATOM 847 C C . ALA A 1 107 ? -19.309 23.916 39.546 1.00 82.75 107 ALA A C 1
ATOM 849 O O . ALA A 1 107 ? -19.671 24.768 40.359 1.00 82.75 107 ALA A O 1
ATOM 850 N N . LEU A 1 108 ? -18.481 22.921 39.884 1.00 85.12 108 LEU A N 1
ATOM 851 C CA . LEU A 1 108 ? -17.918 22.757 41.228 1.00 85.12 108 LEU A CA 1
ATOM 852 C C . LEU A 1 108 ? -17.003 23.917 41.628 1.00 85.12 108 LEU A C 1
ATOM 854 O O . LEU A 1 108 ? -17.083 24.394 42.761 1.00 85.12 108 LEU A O 1
ATOM 858 N N . ILE A 1 109 ? -16.177 24.415 40.705 1.00 88.62 109 ILE A N 1
ATOM 859 C CA . ILE A 1 109 ? -15.315 25.579 40.952 1.00 88.62 109 ILE A CA 1
ATOM 860 C C . ILE A 1 109 ? -16.166 26.825 41.224 1.00 88.62 109 ILE A C 1
ATOM 862 O O . ILE A 1 109 ? -15.912 27.549 42.190 1.00 88.62 109 ILE A O 1
ATOM 866 N N . VAL A 1 110 ? -17.213 27.060 40.430 1.00 89.56 110 VAL A N 1
ATOM 867 C CA . VAL A 1 110 ? -18.131 28.196 40.626 1.00 89.56 110 VAL A CA 1
ATOM 868 C C . VAL A 1 110 ? -18.858 28.092 41.970 1.00 89.56 110 VAL A C 1
ATOM 870 O O . VAL A 1 110 ? -18.921 29.076 42.712 1.00 89.56 110 VAL A O 1
ATOM 873 N N . LEU A 1 111 ? -19.340 26.903 42.338 1.00 86.38 111 LEU A N 1
ATOM 874 C CA . LEU A 1 111 ? -19.993 26.677 43.630 1.00 86.38 111 LEU A CA 1
ATOM 875 C C . LEU A 1 111 ? -19.042 26.912 44.809 1.00 86.38 111 LEU A C 1
ATOM 877 O O . LEU A 1 111 ? -19.405 27.602 45.761 1.00 86.38 111 LEU A O 1
ATOM 881 N N . ALA A 1 112 ? -17.814 26.392 44.741 1.00 88.25 112 ALA A N 1
ATOM 882 C CA . ALA A 1 112 ? -16.804 26.600 45.777 1.00 88.25 112 ALA A CA 1
ATOM 883 C C . ALA A 1 112 ? -16.457 28.089 45.937 1.00 88.25 112 ALA A C 1
ATOM 885 O O . ALA A 1 112 ? -16.338 28.586 47.059 1.00 88.25 112 ALA A O 1
ATOM 886 N N . SER A 1 113 ? -16.379 28.819 44.823 1.00 82.62 113 SER A N 1
ATOM 887 C CA . SER A 1 113 ? -16.153 30.268 44.804 1.00 82.62 113 SER A CA 1
ATOM 888 C C . SER A 1 113 ? -17.277 31.018 45.522 1.00 82.62 113 SER A C 1
ATOM 890 O O . SER A 1 113 ? -17.016 31.851 46.389 1.00 82.62 113 SER A O 1
ATOM 892 N N . LEU A 1 114 ? -18.533 30.682 45.216 1.00 87.69 114 LEU A N 1
ATOM 893 C CA . LEU A 1 114 ? -19.716 31.286 45.836 1.00 87.69 114 LEU A CA 1
ATOM 894 C C . LEU A 1 114 ? -19.795 30.999 47.341 1.00 87.69 114 LEU A C 1
ATOM 896 O O . LEU A 1 114 ? -20.116 31.895 48.123 1.00 87.69 114 LEU A O 1
ATOM 900 N N . VAL A 1 115 ? -19.456 29.779 47.766 1.00 87.69 115 VAL A N 1
ATOM 901 C CA . VAL A 1 115 ? -19.399 29.404 49.188 1.00 87.69 115 VAL A CA 1
ATOM 902 C C . VAL A 1 115 ? -18.307 30.192 49.920 1.00 87.69 115 VAL A C 1
ATOM 904 O O . VAL A 1 115 ? -18.554 30.712 51.010 1.00 87.69 115 VAL A O 1
ATOM 907 N N . LEU A 1 116 ? -17.126 30.351 49.317 1.00 84.38 116 LEU A N 1
ATOM 908 C CA . LEU A 1 116 ? -16.024 31.136 49.885 1.00 84.38 116 LEU A CA 1
ATOM 909 C C . LEU A 1 116 ? -16.356 32.633 49.983 1.00 84.38 116 LEU A C 1
ATOM 911 O O . LEU A 1 116 ? -16.029 33.266 50.986 1.00 84.38 116 LEU A O 1
ATOM 915 N N . LEU A 1 117 ? -17.046 33.190 48.985 1.00 84.56 117 LEU A N 1
ATOM 916 C CA . LEU A 1 117 ? -17.539 34.573 48.989 1.00 84.56 117 LEU A CA 1
ATOM 917 C C . LEU A 1 117 ? -18.598 34.811 50.073 1.00 84.56 117 LEU A C 1
ATOM 919 O O . LEU A 1 117 ? -18.597 35.863 50.709 1.00 84.56 117 LEU A O 1
ATOM 923 N N . ARG A 1 118 ? -19.472 33.831 50.323 1.00 82.56 118 ARG A N 1
ATOM 924 C CA . ARG A 1 118 ? -20.518 33.922 51.353 1.00 82.56 118 ARG A CA 1
ATOM 925 C C . ARG A 1 118 ? -19.972 33.781 52.775 1.00 82.56 118 ARG A C 1
ATOM 927 O O . ARG A 1 118 ? -20.553 34.350 53.686 1.00 82.56 118 ARG A O 1
ATOM 934 N N . LYS A 1 119 ? -18.858 33.064 52.959 1.00 78.75 119 LYS A N 1
ATOM 935 C CA . LYS A 1 119 ? -18.187 32.871 54.260 1.00 78.75 119 LYS A CA 1
ATOM 936 C C . LYS A 1 119 ? -17.285 34.050 54.672 1.00 78.75 119 LYS A C 1
ATOM 938 O O . LYS A 1 119 ? -16.791 34.069 55.792 1.00 78.75 119 LYS A O 1
ATOM 943 N N . ARG A 1 120 ? -17.030 34.995 53.756 1.00 72.31 120 ARG A N 1
ATOM 944 C CA . ARG A 1 120 ? -16.231 36.217 53.979 1.00 72.31 120 ARG A CA 1
ATOM 945 C C . ARG A 1 120 ? -17.069 37.464 54.314 1.00 72.31 120 ARG A C 1
ATOM 947 O O . ARG A 1 120 ? -16.480 38.519 54.527 1.00 72.31 120 ARG A O 1
ATOM 954 N N . ARG A 1 121 ? -18.400 37.357 54.316 1.00 56.75 121 ARG A N 1
ATOM 955 C CA . ARG A 1 121 ? -19.326 38.368 54.851 1.00 56.75 121 ARG A CA 1
ATOM 956 C C . ARG A 1 121 ? -19.745 37.970 56.256 1.00 56.75 121 ARG A C 1
ATOM 958 O O . ARG A 1 121 ? -19.969 38.898 57.054 1.00 56.75 121 ARG A O 1
#

Sequence (121 aa):
MPENRPPNPVTGNKLPLTGQQTYSNTSRIEAEFFELYKYALVHAWKGAYHMNPDYAHWYGWAQLNLQLEKIKGENATLRRLAALENAEKTGEAKATPGFEGIAAFAALIVLASLVLLRKRR

pLDDT: mean 87.49, std 10.62, range [56.75, 98.56]

Foldseek 3Di:
DPPDDAAQPPRGPDDDQEDSDDPPDDDPLSNLSHCLVVWQQCLLVVCVVVVNPCNPPPGHVVSNVVSVVVNVVVVVVVVVVVVVVVCVVVVVPPDDPDPVNVVVVVVVVVVVVVVVVVVVD

Organism: NCBI:txid1392998